Protein AF-A0A1R0ZI40-F1 (afdb_monomer)

In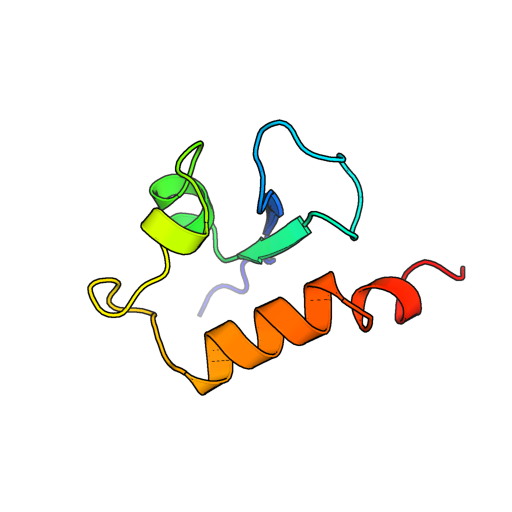terPro domains:
  IPR002711 HNH endonuclease [PF01844] (7-33)
  IPR003615 HNH nuclease [cd00085] (7-33)

Foldseek 3Di:
DDDDFFDFAFQAPPDDPAQLRTDTHDPVLSVQCPRPHNPVAADPVHPPHDPVVVVVVVCSNPPPSVVVVPD

Mean predicted aligned error: 4.19 Å

Organism: NCBI:txid189426

Solvent-accessible surface area (backbone atoms only — not comparable to full-atom values): 4408 Å² total; per-residue (Å²): 130,85,86,73,80,64,40,79,32,54,47,46,74,92,51,60,98,46,58,69,29,37,44,82,27,51,71,67,54,40,67,70,41,58,77,49,53,45,71,80,55,65,33,90,87,30,92,85,53,46,73,70,57,54,51,51,49,54,45,33,52,72,53,58,44,58,77,74,70,75,127

Structure (mmCIF, N/CA/C/O backbone):
data_AF-A0A1R0ZI40-F1
#
_entry.id   AF-A0A1R0ZI40-F1
#
loop_
_atom_site.group_PDB
_atom_site.id
_atom_site.type_symbol
_atom_site.label_atom_id
_atom_site.label_alt_id
_atom_site.label_comp_id
_atom_site.label_asym_id
_atom_site.label_entity_id
_atom_site.label_seq_id
_atom_site.pdbx_PDB_ins_code
_atom_site.Cartn_x
_atom_site.Cartn_y
_atom_site.Cartn_z
_atom_site.occupancy
_atom_site.B_iso_or_equiv
_atom_site.auth_seq_id
_atom_site.auth_comp_id
_atom_site.auth_asym_id
_atom_site.auth_atom_id
_atom_site.pdbx_PDB_model_num
ATOM 1 N N . MET A 1 1 ? 10.419 0.972 20.453 1.00 46.97 1 MET A N 1
ATOM 2 C CA . MET A 1 1 ? 9.670 0.537 19.255 1.00 46.97 1 MET A CA 1
ATOM 3 C C . MET A 1 1 ? 10.637 -0.266 18.401 1.00 46.97 1 MET A C 1
ATOM 5 O O . MET A 1 1 ? 11.617 0.313 17.950 1.00 46.97 1 MET A O 1
ATOM 9 N N . GLN A 1 2 ? 10.476 -1.589 18.299 1.00 53.03 2 GLN A N 1
ATOM 10 C CA . GLN A 1 2 ? 11.341 -2.386 17.421 1.00 53.03 2 GLN A CA 1
ATOM 11 C C . GLN A 1 2 ? 11.066 -1.965 15.970 1.00 53.03 2 GLN A C 1
ATOM 13 O O . GLN A 1 2 ? 9.907 -1.892 15.561 1.00 53.03 2 GLN A O 1
ATOM 18 N N . LYS A 1 3 ? 12.118 -1.599 15.228 1.00 56.12 3 LYS A N 1
ATOM 19 C CA . LYS A 1 3 ? 12.032 -1.324 13.790 1.00 56.12 3 LYS A CA 1
ATOM 20 C C . LYS A 1 3 ? 11.858 -2.667 13.090 1.00 56.12 3 LYS A C 1
ATOM 22 O O . LYS A 1 3 ? 12.829 -3.392 12.920 1.00 56.12 3 LYS A O 1
ATOM 27 N N . HIS A 1 4 ? 10.623 -3.003 12.748 1.00 70.75 4 HIS A N 1
ATOM 28 C CA . HIS A 1 4 ? 10.362 -4.062 11.787 1.00 70.75 4 HIS A CA 1
ATOM 29 C C . HIS A 1 4 ? 10.347 -3.431 10.401 1.00 70.75 4 HIS A C 1
ATOM 31 O O . HIS A 1 4 ? 9.665 -2.421 10.196 1.00 70.75 4 HIS A O 1
ATOM 37 N N . ASP A 1 5 ? 11.1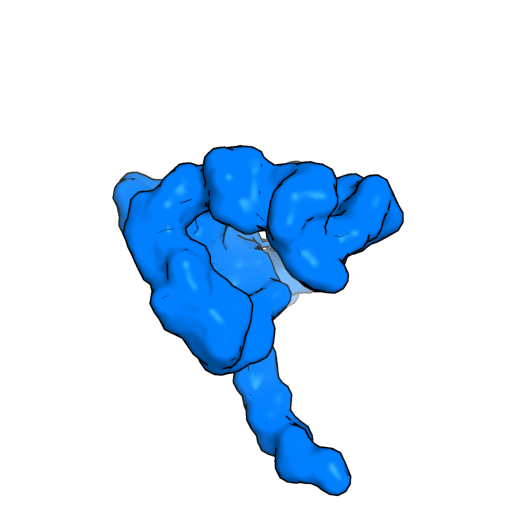14 -4.007 9.480 1.00 83.12 5 ASP A N 1
ATOM 38 C CA . ASP A 1 5 ? 11.036 -3.636 8.074 1.00 83.12 5 ASP A CA 1
ATOM 39 C C . ASP A 1 5 ? 9.628 -3.923 7.541 1.00 83.12 5 ASP A C 1
ATOM 41 O O . ASP A 1 5 ? 8.922 -4.821 8.013 1.00 83.12 5 ASP A O 1
ATOM 45 N N . LEU A 1 6 ? 9.191 -3.117 6.577 1.00 89.81 6 LEU A N 1
ATOM 46 C CA . LEU A 1 6 ? 7.903 -3.315 5.924 1.00 89.81 6 LEU A CA 1
ATOM 47 C C . LEU A 1 6 ? 8.019 -4.447 4.897 1.00 89.81 6 LEU A C 1
ATOM 49 O O . LEU A 1 6 ? 9.019 -4.575 4.193 1.00 89.81 6 LEU A O 1
ATOM 53 N N . HIS A 1 7 ? 6.969 -5.252 4.799 1.00 91.31 7 HIS A N 1
ATOM 54 C CA . HIS A 1 7 ? 6.832 -6.302 3.800 1.00 91.31 7 HIS A CA 1
ATOM 55 C C . HIS A 1 7 ? 6.362 -5.713 2.466 1.00 91.31 7 HIS A C 1
ATOM 57 O O . HIS A 1 7 ? 5.656 -4.705 2.445 1.00 91.31 7 HIS A O 1
ATOM 63 N N . LYS A 1 8 ? 6.723 -6.375 1.362 1.00 92.44 8 LYS A N 1
ATOM 64 C CA . LYS A 1 8 ? 6.154 -6.128 0.031 1.00 92.44 8 LYS A CA 1
ATOM 65 C C . LYS A 1 8 ? 4.853 -6.917 -0.088 1.00 92.44 8 LYS A C 1
ATOM 67 O O . LYS A 1 8 ? 4.882 -8.101 -0.395 1.00 92.44 8 LYS A O 1
ATOM 72 N N . GLU A 1 9 ? 3.746 -6.275 0.248 1.00 95.00 9 GLU A N 1
ATOM 73 C CA . GLU A 1 9 ? 2.418 -6.875 0.174 1.00 95.00 9 GLU A CA 1
ATOM 74 C C . GLU A 1 9 ? 1.889 -6.832 -1.253 1.00 95.00 9 GLU A C 1
ATOM 76 O O . GLU A 1 9 ? 1.844 -5.753 -1.841 1.00 95.00 9 GLU A O 1
ATOM 81 N N . HIS A 1 10 ? 1.446 -7.969 -1.788 1.00 95.25 10 HIS A N 1
ATOM 82 C CA . HIS A 1 10 ? 0.795 -8.008 -3.093 1.00 95.25 10 HIS A CA 1
ATOM 83 C C . HIS A 1 10 ? -0.591 -7.371 -3.018 1.00 95.25 10 HIS A C 1
ATOM 85 O O . HIS A 1 10 ? -1.422 -7.761 -2.202 1.00 95.25 10 HIS A O 1
ATOM 91 N N . VAL A 1 11 ? -0.867 -6.406 -3.889 1.00 94.50 11 VAL A N 1
ATOM 92 C CA . VAL A 1 11 ? -2.193 -5.791 -4.012 1.00 94.50 11 VAL A CA 1
ATOM 93 C C . VAL A 1 11 ? -3.165 -6.786 -4.634 1.00 94.50 11 VAL A C 1
ATOM 95 O O . VAL A 1 11 ? -4.213 -7.057 -4.052 1.00 94.50 11 VAL A O 1
ATOM 98 N N . ASN A 1 12 ? -2.767 -7.401 -5.749 1.00 93.75 12 ASN A N 1
ATOM 99 C CA . ASN A 1 12 ? -3.418 -8.572 -6.320 1.00 93.75 12 ASN A CA 1
ATOM 100 C C . ASN A 1 12 ? -2.552 -9.816 -6.065 1.00 93.75 12 ASN A C 1
ATOM 102 O O . ASN A 1 12 ? -1.416 -9.867 -6.536 1.00 93.75 12 ASN A O 1
ATOM 106 N N . ASP A 1 13 ? -3.082 -10.804 -5.341 1.00 91.81 13 ASP A N 1
ATOM 107 C CA . ASP A 1 13 ? -2.367 -12.047 -4.996 1.00 91.81 13 ASP A CA 1
ATOM 108 C C . ASP A 1 13 ? -1.981 -12.864 -6.245 1.00 91.81 13 ASP A C 1
ATOM 110 O O . ASP A 1 13 ? -0.910 -13.461 -6.286 1.00 91.81 13 ASP A O 1
ATOM 114 N N . ASP A 1 14 ? -2.793 -12.788 -7.306 1.00 92.38 14 ASP A N 1
ATOM 115 C CA . ASP A 1 14 ? -2.534 -13.420 -8.609 1.00 92.38 14 ASP A CA 1
ATOM 116 C C . ASP A 1 14 ? -1.781 -12.489 -9.590 1.00 92.38 14 ASP A C 1
ATOM 118 O O . ASP A 1 14 ? -1.665 -12.772 -10.786 1.00 92.38 14 ASP A O 1
ATOM 122 N N . GLY A 1 15 ? -1.326 -11.324 -9.116 1.00 92.12 15 GLY A N 1
ATOM 123 C CA . GLY A 1 15 ? -0.676 -10.295 -9.925 1.00 92.12 15 GLY A CA 1
ATOM 124 C C . GLY A 1 15 ? 0.827 -10.507 -10.139 1.00 92.12 15 GLY A C 1
ATOM 125 O O . GLY A 1 15 ? 1.393 -11.570 -9.895 1.00 92.12 15 GLY A O 1
ATOM 126 N N . ALA A 1 16 ? 1.506 -9.459 -10.616 1.00 92.94 16 ALA A N 1
ATOM 127 C CA . ALA A 1 16 ? 2.955 -9.485 -10.801 1.00 92.94 16 ALA A CA 1
ATOM 128 C C . ALA A 1 16 ? 3.698 -9.597 -9.454 1.00 92.94 16 ALA A C 1
ATOM 130 O O . ALA A 1 16 ? 3.284 -9.013 -8.456 1.00 92.94 16 ALA A O 1
ATOM 131 N N . ASN A 1 17 ? 4.852 -10.266 -9.445 1.00 92.25 17 ASN A N 1
ATOM 132 C CA . ASN A 1 17 ? 5.733 -10.358 -8.269 1.00 92.25 17 ASN A CA 1
ATOM 133 C C . ASN A 1 17 ? 6.736 -9.185 -8.183 1.00 92.25 17 ASN A C 1
ATOM 135 O O . ASN A 1 17 ? 7.801 -9.304 -7.574 1.00 92.25 17 ASN A O 1
ATOM 139 N N . ASP A 1 18 ? 6.436 -8.064 -8.843 1.00 92.69 18 ASP A N 1
ATOM 140 C CA . ASP A 1 18 ? 7.284 -6.873 -8.891 1.00 92.69 18 ASP A CA 1
ATOM 141 C C . ASP A 1 18 ? 6.653 -5.677 -8.152 1.00 92.69 18 ASP A C 1
ATOM 143 O O . ASP A 1 18 ? 5.565 -5.753 -7.575 1.00 92.69 18 ASP A O 1
ATOM 147 N N . LEU A 1 19 ? 7.362 -4.544 -8.144 1.00 94.06 19 LEU A N 1
ATOM 148 C CA . LEU A 1 19 ? 6.935 -3.343 -7.422 1.00 94.06 19 LEU A CA 1
ATOM 149 C C . LEU A 1 19 ? 5.653 -2.702 -7.972 1.00 94.06 19 LEU A C 1
ATOM 151 O O . LEU A 1 19 ? 5.029 -1.936 -7.242 1.00 94.06 19 LEU A O 1
ATOM 155 N N . SER A 1 20 ? 5.240 -3.011 -9.205 1.00 94.75 20 SER A N 1
ATOM 156 C CA . SER A 1 20 ? 3.997 -2.479 -9.779 1.00 94.75 20 SER A CA 1
ATOM 157 C C . SER A 1 20 ? 2.746 -3.037 -9.097 1.00 94.75 20 SER A C 1
ATOM 159 O O . SER A 1 20 ? 1.691 -2.411 -9.146 1.00 94.75 20 SER A O 1
ATOM 161 N N . ASN A 1 21 ? 2.876 -4.185 -8.425 1.00 95.81 21 ASN A N 1
ATOM 162 C CA . ASN A 1 21 ? 1.801 -4.866 -7.708 1.00 95.81 21 ASN A CA 1
ATOM 163 C C . ASN A 1 21 ? 2.092 -5.016 -6.203 1.00 95.81 21 ASN A C 1
ATOM 165 O O . ASN A 1 21 ? 1.305 -5.618 -5.481 1.00 95.81 21 ASN A O 1
ATOM 169 N N . CYS A 1 22 ? 3.203 -4.472 -5.703 1.00 95.38 22 CYS A N 1
ATOM 170 C CA . CYS A 1 22 ? 3.558 -4.552 -4.287 1.00 95.38 22 CYS A CA 1
ATOM 171 C C . CYS A 1 22 ? 3.429 -3.202 -3.586 1.00 95.38 22 CYS A C 1
ATOM 173 O O . CYS A 1 22 ? 3.910 -2.195 -4.099 1.00 95.38 22 CYS A O 1
ATOM 175 N N . VAL A 1 23 ? 2.897 -3.188 -2.363 1.00 95.00 23 VAL A N 1
ATOM 176 C CA . VAL A 1 23 ? 2.858 -2.014 -1.475 1.00 95.00 23 VAL A CA 1
ATOM 177 C C . VAL A 1 23 ? 3.543 -2.316 -0.141 1.00 95.00 23 VAL A C 1
ATOM 179 O O . VAL A 1 23 ? 3.534 -3.458 0.316 1.00 95.00 23 VAL A O 1
ATOM 182 N N . PRO A 1 24 ? 4.152 -1.322 0.523 1.00 93.06 24 PRO A N 1
ATOM 183 C CA . PRO A 1 24 ? 4.740 -1.533 1.838 1.00 93.06 24 PRO A CA 1
ATOM 184 C C . PRO A 1 24 ? 3.651 -1.750 2.902 1.00 93.06 24 PRO A C 1
ATOM 186 O O . PRO A 1 24 ? 2.800 -0.886 3.120 1.00 93.06 24 PRO A O 1
ATOM 189 N N . ALA A 1 25 ? 3.707 -2.874 3.617 1.00 93.44 25 ALA A N 1
ATOM 190 C CA . ALA A 1 25 ? 2.781 -3.201 4.702 1.00 93.44 25 ALA A CA 1
ATOM 191 C C . ALA A 1 25 ? 3.517 -3.709 5.947 1.00 93.44 25 ALA A C 1
ATOM 193 O O . ALA A 1 25 ? 4.557 -4.358 5.859 1.00 93.44 25 ALA A O 1
ATOM 194 N N . CYS A 1 26 ? 2.973 -3.451 7.139 1.00 92.56 26 CYS A N 1
ATOM 195 C CA . CYS A 1 26 ? 3.462 -4.134 8.336 1.00 92.56 26 CYS A CA 1
ATOM 196 C C . CYS A 1 26 ? 3.034 -5.611 8.326 1.00 92.56 26 CYS A C 1
ATOM 198 O O . CYS A 1 26 ? 2.071 -5.985 7.653 1.00 92.56 26 CYS A O 1
ATOM 200 N N . TYR A 1 27 ? 3.718 -6.436 9.123 1.00 91.62 27 TYR A N 1
ATOM 201 C CA . TYR A 1 27 ? 3.435 -7.870 9.237 1.00 91.62 27 TYR A CA 1
ATOM 202 C C . TYR A 1 27 ? 1.954 -8.174 9.512 1.00 91.62 27 TYR A C 1
ATOM 204 O O . TYR A 1 27 ? 1.373 -9.062 8.890 1.00 91.62 27 TYR A O 1
ATOM 212 N N . SER A 1 28 ? 1.321 -7.415 10.414 1.00 93.25 28 SER A N 1
ATOM 213 C CA . SER A 1 28 ? -0.083 -7.633 10.768 1.00 93.25 28 SER A CA 1
ATOM 214 C C . SER A 1 28 ? -1.044 -7.248 9.645 1.00 93.25 28 SER A C 1
ATOM 216 O O . SER A 1 28 ? -2.066 -7.910 9.503 1.00 93.25 28 SER A O 1
ATOM 218 N N . CYS A 1 29 ? -0.748 -6.214 8.852 1.00 93.44 29 CYS A N 1
ATOM 219 C CA . CYS A 1 29 ? -1.573 -5.838 7.703 1.00 93.44 29 CYS A CA 1
ATOM 220 C C . CYS A 1 29 ? -1.471 -6.872 6.581 1.00 93.44 29 CYS A C 1
ATOM 222 O O . CYS A 1 29 ? -2.508 -7.338 6.123 1.00 93.44 29 CYS A O 1
ATOM 224 N N . ASN A 1 30 ? -0.249 -7.272 6.209 1.00 93.88 30 ASN A N 1
ATOM 225 C CA . ASN A 1 30 ? -0.008 -8.349 5.241 1.00 93.88 30 ASN A CA 1
ATOM 226 C C . ASN A 1 30 ? -0.760 -9.622 5.665 1.00 93.88 30 ASN A C 1
ATOM 228 O O . ASN A 1 30 ? -1.613 -10.120 4.940 1.00 93.88 30 ASN A O 1
ATOM 232 N N . SER A 1 31 ? -0.561 -10.068 6.910 1.00 93.81 31 SER A N 1
ATOM 233 C CA . SER A 1 31 ? -1.214 -11.283 7.415 1.00 93.81 31 SER A CA 1
ATOM 234 C C . SER A 1 31 ? -2.747 -11.194 7.433 1.00 93.81 31 SER A C 1
ATOM 236 O O . SER A 1 31 ? -3.417 -12.202 7.238 1.00 93.81 31 SER A O 1
ATOM 238 N N . GLN A 1 32 ? -3.315 -10.009 7.694 1.00 94.81 32 GLN A N 1
ATOM 239 C CA . GLN A 1 32 ? -4.769 -9.807 7.706 1.00 94.81 32 GLN A CA 1
ATOM 240 C C . GLN A 1 32 ? -5.370 -9.743 6.303 1.00 94.81 32 GLN A C 1
ATOM 242 O O . GLN A 1 32 ? -6.486 -10.224 6.118 1.00 94.81 32 GLN A O 1
ATOM 247 N N . LYS A 1 33 ? -4.668 -9.133 5.341 1.00 94.50 33 LYS A N 1
ATOM 248 C CA . LYS A 1 33 ? -5.118 -9.099 3.950 1.00 94.50 33 LYS A CA 1
ATOM 249 C C . LYS A 1 33 ? -4.980 -10.477 3.318 1.00 94.50 33 LYS A C 1
ATOM 251 O O . LYS A 1 33 ? -5.937 -10.965 2.729 1.00 94.50 33 LYS A O 1
ATOM 256 N N . TRP A 1 34 ? -3.817 -11.113 3.452 1.00 92.25 34 TRP A N 1
ATOM 257 C CA . TRP A 1 34 ? -3.527 -12.405 2.838 1.00 92.25 34 TRP A CA 1
ATOM 258 C C . TRP A 1 34 ? -3.919 -12.383 1.345 1.00 92.25 34 TRP A C 1
ATOM 260 O O . TRP A 1 34 ? -3.430 -11.549 0.587 1.00 92.25 34 TRP A O 1
ATOM 270 N N . LYS A 1 35 ? -4.874 -13.220 0.939 1.00 93.00 35 LYS A N 1
ATOM 271 C CA . LYS A 1 35 ? -5.381 -13.318 -0.437 1.00 93.0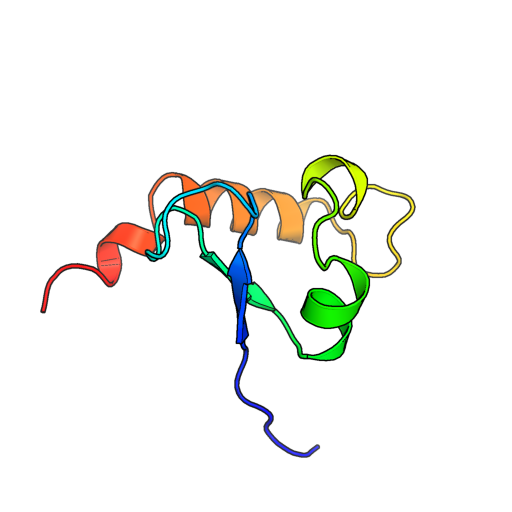0 35 LYS A CA 1
ATOM 272 C C . LYS A 1 35 ? -6.620 -12.465 -0.736 1.00 93.00 35 LYS A C 1
ATOM 274 O O . LYS A 1 35 ? -7.179 -12.566 -1.824 1.00 93.00 35 LYS A O 1
ATOM 279 N N . PHE A 1 36 ? -7.136 -11.714 0.240 1.00 92.62 36 PHE A N 1
ATOM 280 C CA . PHE A 1 36 ? -8.318 -10.881 0.017 1.00 92.62 36 PHE A CA 1
ATOM 281 C C . PHE A 1 36 ? -7.994 -9.768 -0.978 1.00 92.62 36 PHE A C 1
ATOM 283 O O . PHE A 1 36 ? -6.888 -9.220 -0.972 1.00 92.62 36 PHE A O 1
ATOM 290 N N . CYS A 1 37 ? -8.983 -9.433 -1.808 1.00 91.00 37 CYS A N 1
ATOM 291 C CA . CYS A 1 37 ? -8.895 -8.307 -2.724 1.00 91.00 37 CYS A CA 1
ATOM 292 C C . CYS A 1 37 ? -8.572 -7.033 -1.932 1.00 91.00 37 CYS A C 1
ATOM 294 O O . CYS A 1 37 ? -9.132 -6.804 -0.854 1.00 91.00 37 CYS A O 1
ATOM 296 N N . PHE A 1 38 ? -7.638 -6.227 -2.434 1.00 93.50 38 PHE A N 1
ATOM 297 C CA . PHE A 1 38 ? -7.143 -5.067 -1.702 1.00 93.50 38 PHE A CA 1
ATOM 298 C C . PHE A 1 38 ? -8.262 -4.062 -1.403 1.00 93.50 38 PHE A C 1
ATOM 300 O O . PHE A 1 38 ? -8.362 -3.591 -0.273 1.00 93.50 38 PHE A O 1
ATOM 307 N N . GLU A 1 39 ? -9.138 -3.795 -2.368 1.00 91.62 39 GLU A N 1
ATOM 308 C CA . GLU A 1 39 ? -10.268 -2.871 -2.245 1.00 91.62 39 GLU A CA 1
ATOM 309 C C . GLU A 1 39 ? -11.336 -3.386 -1.263 1.00 91.62 3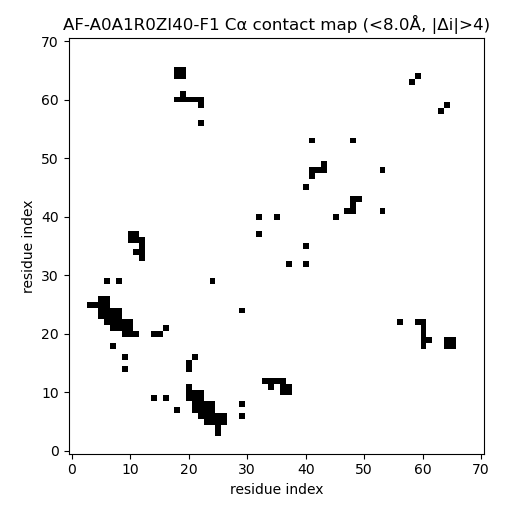9 GLU A C 1
ATOM 311 O O . GLU A 1 39 ? -11.933 -2.609 -0.512 1.00 91.62 39 GLU A O 1
ATOM 316 N N . ASP A 1 40 ? -11.524 -4.706 -1.196 1.00 92.44 40 ASP A N 1
ATOM 317 C CA . ASP A 1 40 ? -12.442 -5.339 -0.241 1.00 92.44 40 ASP A CA 1
ATOM 318 C C . ASP A 1 40 ? -11.878 -5.337 1.185 1.00 92.44 40 ASP A C 1
ATOM 320 O O . ASP A 1 40 ? -12.629 -5.299 2.161 1.00 92.44 40 ASP A O 1
ATOM 324 N N . TRP A 1 41 ? -10.552 -5.377 1.329 1.00 95.06 41 TRP A N 1
ATOM 325 C CA . TRP A 1 41 ? -9.886 -5.395 2.630 1.00 95.06 41 TRP A CA 1
ATOM 326 C C . TRP A 1 41 ? -9.578 -3.989 3.174 1.00 95.06 41 TRP A C 1
ATOM 328 O O . TRP A 1 41 ? -9.650 -3.761 4.387 1.00 95.06 41 TRP A O 1
ATOM 338 N N . TYR A 1 42 ? -9.228 -3.033 2.310 1.00 95.44 42 TYR A N 1
ATOM 339 C CA . TYR A 1 42 ? -8.796 -1.681 2.676 1.00 95.44 42 TYR A CA 1
ATOM 340 C C . TYR A 1 42 ? -9.833 -0.613 2.306 1.00 95.44 42 TYR A C 1
ATOM 342 O O . TYR A 1 42 ? -9.601 0.262 1.476 1.00 95.44 42 TYR A O 1
ATOM 350 N N . ASN A 1 43 ? -10.977 -0.668 2.984 1.00 94.69 43 ASN A N 1
ATOM 351 C CA . ASN A 1 43 ? -12.071 0.303 2.881 1.00 94.69 43 ASN A CA 1
ATOM 352 C C . ASN A 1 43 ? -12.379 0.951 4.241 1.00 94.69 43 ASN A C 1
ATOM 354 O O . ASN A 1 43 ? -11.702 0.685 5.231 1.00 94.69 43 ASN A O 1
ATOM 358 N N . GLU A 1 44 ? -13.432 1.766 4.308 1.00 95.56 44 GLU A N 1
ATOM 359 C CA . GLU A 1 44 ? -13.847 2.524 5.499 1.00 95.56 44 GLU A CA 1
ATOM 360 C C . GLU A 1 44 ? -14.065 1.680 6.768 1.00 95.56 44 GLU A C 1
ATOM 362 O O . GLU A 1 44 ? -13.961 2.203 7.877 1.00 95.56 44 GLU A O 1
ATOM 367 N N . SER A 1 45 ? -14.329 0.374 6.641 1.00 94.69 45 SER A N 1
ATOM 368 C CA . SER A 1 45 ? -14.453 -0.531 7.794 1.00 94.69 45 SER A CA 1
ATOM 369 C C . SER A 1 45 ? -13.102 -0.949 8.396 1.00 94.69 45 SER A C 1
ATOM 371 O O . SER A 1 45 ? -13.032 -1.410 9.541 1.00 94.69 45 SER A O 1
ATOM 373 N N . ASN A 1 46 ? -12.006 -0.780 7.653 1.00 94.06 46 ASN A N 1
ATOM 374 C CA . ASN A 1 46 ? -10.662 -1.097 8.109 1.00 94.06 46 ASN A CA 1
ATOM 375 C C . ASN A 1 46 ? -10.163 -0.006 9.068 1.00 94.06 46 ASN A C 1
ATOM 377 O O . ASN A 1 46 ? -10.072 1.166 8.721 1.00 94.06 46 ASN A O 1
ATOM 381 N N . LYS A 1 47 ? -9.748 -0.393 10.280 1.00 93.81 47 LYS A N 1
ATOM 382 C CA . LYS A 1 47 ? -9.276 0.543 11.324 1.00 93.81 47 LYS A CA 1
ATOM 383 C C . LYS A 1 47 ? -8.091 1.418 10.904 1.00 93.81 47 LYS A C 1
ATOM 385 O O . LYS A 1 47 ? -7.829 2.440 11.527 1.00 93.81 47 LYS A O 1
ATOM 390 N N . SER A 1 48 ? -7.325 0.971 9.913 1.00 91.75 48 SER A N 1
ATOM 391 C CA . SER A 1 48 ? -6.164 1.677 9.374 1.00 91.75 48 SER A CA 1
ATOM 392 C C . SER A 1 48 ? -6.486 2.504 8.128 1.00 91.75 48 SER A C 1
ATOM 394 O O . SER A 1 48 ? -5.568 3.118 7.572 1.00 91.75 48 SER A O 1
ATOM 396 N N . TYR A 1 49 ? -7.733 2.497 7.660 1.00 95.00 49 TYR A N 1
ATOM 397 C CA . TYR A 1 49 ? -8.158 3.242 6.486 1.00 95.00 49 TYR A CA 1
ATOM 398 C C . TYR A 1 49 ? -8.164 4.744 6.748 1.00 95.00 49 TYR A C 1
ATOM 400 O O . TYR A 1 49 ? -8.704 5.222 7.745 1.00 95.00 49 TYR A O 1
ATOM 408 N N . THR A 1 50 ? -7.574 5.485 5.817 1.00 96.62 50 THR A N 1
ATOM 409 C CA . THR A 1 50 ? -7.795 6.921 5.654 1.00 96.62 50 THR A CA 1
ATOM 410 C C . THR A 1 50 ? -7.755 7.245 4.166 1.00 96.62 50 THR A C 1
ATOM 412 O O . THR A 1 50 ? -7.012 6.608 3.415 1.00 96.62 50 THR A O 1
ATOM 415 N N . GLU A 1 51 ? -8.500 8.269 3.748 1.00 96.12 51 GLU A N 1
ATOM 416 C CA . GLU A 1 51 ? -8.519 8.732 2.354 1.00 96.12 51 GLU A CA 1
ATOM 417 C C . GLU A 1 51 ? -7.109 9.111 1.850 1.00 96.12 51 GLU A C 1
ATOM 419 O O . GLU A 1 51 ? -6.697 8.744 0.753 1.00 96.12 51 GLU A O 1
ATOM 424 N N . ASP A 1 52 ? -6.303 9.760 2.695 1.00 96.81 52 ASP A N 1
ATOM 425 C CA . ASP A 1 52 ? -4.904 10.086 2.386 1.00 96.81 52 ASP A CA 1
ATOM 426 C C . ASP A 1 52 ? -4.047 8.835 2.108 1.00 96.81 52 ASP A C 1
ATOM 428 O O . ASP A 1 52 ? -3.247 8.818 1.169 1.00 96.81 52 ASP A O 1
ATOM 432 N N . ARG A 1 53 ? -4.215 7.760 2.891 1.00 94.75 53 ARG A N 1
ATOM 433 C CA . ARG A 1 53 ? -3.419 6.535 2.729 1.00 94.75 53 ARG A CA 1
ATOM 434 C C . ARG A 1 53 ? -3.788 5.777 1.462 1.00 94.75 53 ARG A C 1
ATOM 436 O O . ARG A 1 53 ? -2.879 5.350 0.752 1.00 94.75 53 ARG A O 1
ATOM 443 N N . ILE A 1 54 ? -5.079 5.630 1.161 1.00 95.69 54 ILE A N 1
ATOM 444 C CA . ILE A 1 54 ? -5.515 4.971 -0.078 1.00 95.69 54 ILE A CA 1
ATOM 445 C C . ILE A 1 54 ? -5.066 5.769 -1.308 1.00 95.69 54 ILE A C 1
ATOM 447 O O . ILE A 1 54 ? -4.529 5.190 -2.249 1.00 95.69 54 ILE A O 1
ATOM 451 N N . ASN A 1 55 ? -5.138 7.102 -1.259 1.00 96.38 55 ASN A N 1
ATOM 452 C CA . ASN A 1 55 ? -4.638 7.955 -2.338 1.00 96.38 55 ASN A CA 1
ATOM 453 C C . ASN A 1 55 ? -3.132 7.771 -2.572 1.00 96.38 55 ASN A C 1
ATOM 455 O O . ASN A 1 55 ? -2.700 7.631 -3.717 1.00 96.38 55 ASN A O 1
ATOM 459 N N . LYS A 1 56 ? -2.325 7.694 -1.507 1.00 95.75 56 LYS A N 1
ATOM 460 C CA . LYS A 1 56 ? -0.886 7.395 -1.617 1.00 95.75 56 LYS A CA 1
ATOM 461 C C . LYS A 1 56 ? -0.620 6.017 -2.216 1.00 95.75 56 LYS A C 1
ATOM 463 O O . LYS A 1 56 ? 0.273 5.893 -3.048 1.00 95.75 56 LYS A O 1
ATOM 468 N N . ILE A 1 57 ? -1.394 5.003 -1.833 1.00 95.31 57 ILE A N 1
ATOM 469 C CA . ILE A 1 57 ? -1.273 3.649 -2.391 1.00 95.31 57 ILE A CA 1
ATOM 470 C C . ILE A 1 57 ? -1.615 3.644 -3.888 1.00 95.31 57 ILE A C 1
ATOM 472 O O . ILE A 1 57 ? -0.861 3.091 -4.684 1.00 95.31 57 ILE A O 1
ATOM 476 N N . HIS A 1 58 ? -2.682 4.328 -4.304 1.00 95.50 58 HIS A N 1
ATOM 477 C CA . HIS A 1 58 ? -3.026 4.460 -5.721 1.00 95.50 58 HIS A CA 1
ATOM 478 C C . HIS A 1 58 ? -1.946 5.191 -6.530 1.00 95.50 58 HIS A C 1
ATOM 480 O O . HIS A 1 58 ? -1.604 4.763 -7.633 1.00 95.50 58 HIS A O 1
ATOM 486 N N . ILE A 1 59 ? -1.377 6.278 -5.995 1.00 96.56 59 ILE A N 1
ATOM 487 C CA . ILE A 1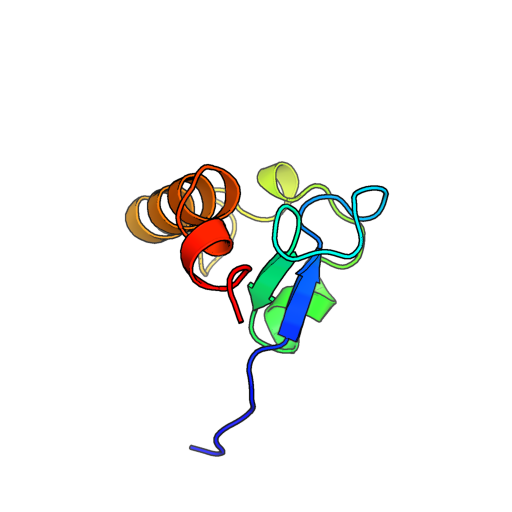 59 ? -0.263 6.990 -6.643 1.00 96.56 59 ILE A CA 1
ATOM 488 C C . ILE A 1 59 ? 0.963 6.077 -6.746 1.00 96.56 59 ILE A C 1
ATOM 490 O O . ILE A 1 59 ? 1.593 6.022 -7.808 1.00 96.56 59 ILE A O 1
ATOM 494 N N . TRP A 1 60 ? 1.260 5.327 -5.679 1.00 95.88 60 TRP A N 1
ATOM 495 C CA . TRP A 1 60 ? 2.331 4.340 -5.668 1.00 95.88 60 TRP A CA 1
ATOM 496 C C . TRP A 1 60 ? 2.185 3.344 -6.805 1.00 95.88 60 TRP A C 1
ATOM 498 O O . TRP A 1 60 ? 3.087 3.285 -7.630 1.00 95.88 60 TRP A O 1
ATOM 508 N N . LEU A 1 61 ? 1.045 2.655 -6.895 1.00 94.50 61 LEU A N 1
ATOM 509 C CA . LEU A 1 61 ? 0.769 1.633 -7.912 1.00 94.50 61 LEU A CA 1
ATOM 510 C C . LEU A 1 61 ? 0.755 2.190 -9.337 1.00 94.50 61 LEU A C 1
ATOM 512 O O . LEU A 1 61 ? 1.053 1.480 -10.294 1.00 94.50 61 LEU A O 1
ATOM 516 N N . LYS A 1 62 ? 0.427 3.474 -9.500 1.00 95.12 62 LYS A N 1
ATOM 517 C CA . LYS A 1 62 ? 0.371 4.110 -10.815 1.00 95.12 62 LYS A CA 1
ATOM 518 C C . LYS A 1 62 ? 1.741 4.559 -11.315 1.00 95.12 62 LYS A C 1
ATOM 520 O O . LYS A 1 62 ? 2.029 4.397 -12.504 1.00 95.12 62 LYS A O 1
ATOM 525 N N . ILE A 1 63 ? 2.553 5.187 -10.459 1.00 94.94 63 ILE A N 1
ATOM 526 C CA . ILE A 1 63 ? 3.767 5.868 -10.929 1.00 94.94 63 ILE A CA 1
ATOM 527 C C . ILE A 1 63 ? 4.953 5.883 -9.965 1.00 94.94 63 ILE A C 1
ATOM 529 O O . ILE A 1 63 ? 6.078 5.747 -10.448 1.00 94.94 63 ILE A O 1
ATOM 533 N N . ASP A 1 64 ? 4.765 6.028 -8.649 1.00 94.75 64 ASP A N 1
ATOM 534 C CA . ASP A 1 64 ? 5.923 6.261 -7.766 1.00 94.75 64 ASP A CA 1
ATOM 535 C C . ASP A 1 64 ? 6.846 5.041 -7.663 1.00 94.75 64 ASP A C 1
ATOM 537 O O . ASP A 1 64 ? 8.059 5.221 -7.529 1.00 94.75 64 ASP A O 1
ATOM 541 N N . PHE A 1 65 ? 6.323 3.817 -7.825 1.00 93.69 65 PHE A N 1
ATOM 542 C CA . PHE A 1 65 ? 7.140 2.597 -7.815 1.00 93.69 65 PHE A CA 1
ATOM 543 C C . PHE A 1 65 ? 8.259 2.618 -8.870 1.00 93.69 65 PHE A C 1
ATOM 545 O O . PHE A 1 65 ? 9.328 2.047 -8.660 1.00 93.69 65 PHE A O 1
ATOM 552 N N . ARG A 1 66 ? 8.046 3.318 -9.996 1.00 93.12 66 ARG A N 1
ATOM 553 C CA . ARG A 1 66 ? 9.003 3.385 -11.112 1.00 93.12 66 ARG A CA 1
ATOM 554 C C . ARG A 1 66 ? 10.305 4.075 -10.733 1.00 93.12 66 ARG A C 1
ATOM 556 O O . ARG A 1 66 ? 11.345 3.731 -11.279 1.00 93.12 66 ARG A O 1
ATOM 563 N N . ARG A 1 67 ? 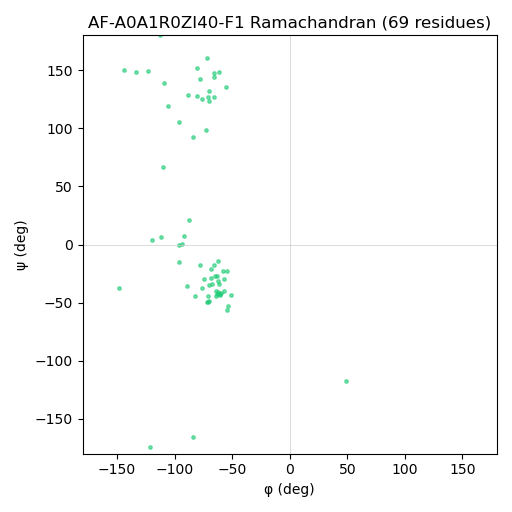10.271 4.986 -9.754 1.00 92.62 67 ARG A N 1
ATOM 564 C CA . ARG A 1 67 ? 11.471 5.660 -9.226 1.00 92.62 67 ARG A CA 1
ATOM 565 C C . ARG A 1 67 ? 12.468 4.689 -8.589 1.00 92.62 67 ARG A C 1
ATOM 567 O O . ARG A 1 67 ? 13.598 5.074 -8.325 1.00 92.62 67 ARG A O 1
ATOM 574 N N . TYR A 1 68 ? 12.037 3.457 -8.329 1.00 88.88 68 TYR A N 1
ATOM 575 C CA . TYR A 1 68 ? 12.820 2.404 -7.695 1.00 88.88 68 TYR A CA 1
ATOM 576 C C . TYR A 1 68 ? 13.142 1.245 -8.653 1.00 88.88 68 TYR A C 1
ATOM 578 O O . TYR A 1 68 ? 13.659 0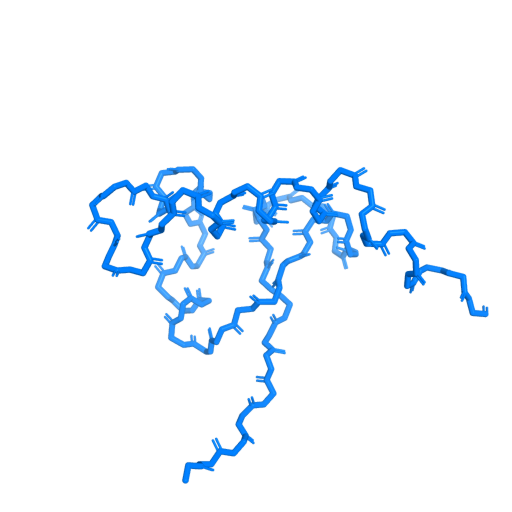.226 -8.205 1.00 88.88 68 TYR A O 1
ATOM 586 N N . LEU A 1 69 ? 12.814 1.376 -9.948 1.00 83.56 69 LEU A N 1
ATOM 587 C CA . LEU A 1 69 ? 13.130 0.384 -10.984 1.00 83.56 69 LEU A CA 1
ATOM 588 C C . LEU A 1 69 ? 14.414 0.696 -11.763 1.00 83.56 69 LEU A C 1
ATOM 590 O O . LEU A 1 69 ? 14.930 -0.185 -12.444 1.00 83.56 69 LEU A O 1
ATOM 594 N N . GLU A 1 70 ? 14.928 1.921 -11.675 1.00 66.50 70 GLU A N 1
ATOM 595 C CA . GLU A 1 70 ? 16.181 2.317 -12.317 1.00 66.50 70 GLU A CA 1
ATOM 596 C C . GLU A 1 70 ? 17.334 2.209 -11.310 1.00 66.50 70 GLU A C 1
ATOM 598 O O . GLU A 1 70 ? 17.457 3.022 -10.391 1.00 66.50 70 GLU A O 1
ATOM 603 N N . SER A 1 71 ? 18.155 1.172 -11.482 1.00 56.06 71 SER A N 1
ATOM 604 C CA . SER A 1 71 ? 19.421 0.928 -10.778 1.00 56.06 71 SER A CA 1
ATOM 605 C C . SER A 1 71 ? 20.477 0.432 -11.750 1.00 56.06 71 SER A C 1
ATOM 607 O O . SER A 1 71 ? 20.123 -0.497 -12.515 1.00 56.06 71 SER A O 1
#

pLDDT: mean 90.58, std 10.37,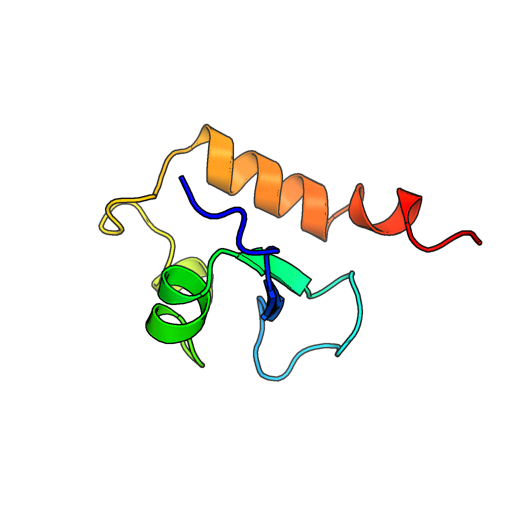 range [46.97, 96.81]

Radius of gyration: 12.35 Å; Cα contacts (8 Å, |Δi|>4): 69; chains: 1; bounding box: 34×24×32 Å

Nearest PDB structures (foldseek):
  7enh-assembly1_A  TM=6.321E-01  e=3.354E-01  Staphylococcus aureus
  3ldy-assembly1_A  TM=8.776E-01  e=1.942E+00  Aquipseudomonas alcaligenes
  8f43-assembly1_A  TM=6.292E-01  e=3.176E+00  Geobacillus stearothermophilus
  7mpz-assembly1_A  TM=6.451E-01  e=5.571E+00  Geobacillus stearothermophilus
  8jg9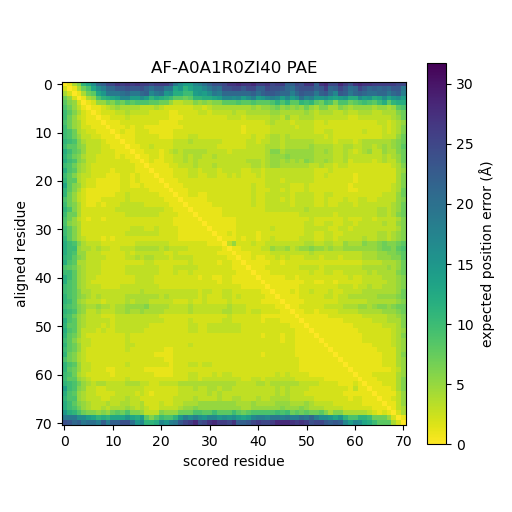-assembly1_D  TM=6.132E-01  e=5.571E+00  Staphylococcus aureus

Sequence (71 aa):
MQKHDLHKEHVNDDGANDLSNCVPACYSCNSQKWKFCFEDWYNESNKSYTEDRINKIHIWLKIDFRRYLES

Secondary structure (DSSP, 8-state):
---PPPEEEESSTTS-SSTTSEEEE-HHHHHHHTTS-HHHHSSTTSTT--HHHHHHHHHHHHTGGGGGT--